Protein AF-A0A060CGC4-F1 (afdb_monomer_lite)

Secondary structure (DSSP, 8-state):
--TT-TTTHHHHHHHHHHHTTTSPPPGGG-HHHHHHH--GGGPPPEEEEEETTSTTHHHHHHHHHHHHHTT--EEEEEES--S-HHHHHHHHHHHHHHS-PPPPPP---

Foldseek 3Di:
DACVDPLCVVVCVVCVCVVVVPDDDDLVNHLLSVLVVDDLVPDDAAEDEDAPAESCNVVSVVNVVSCVVSVRDYHYHYHHDYPDDVSVVVCVVVVVVVDPDDDPPPPDD

InterPro domains:
  IPR029058 Alpha/Beta hydrolase fold [G3DSA:3.40.50.1820] (4-107)
  IPR029058 Alpha/Beta hydrolase fold [SSF53474] (31-99)

Radius of gyration: 17.09 Å; chains: 1; bounding box: 36×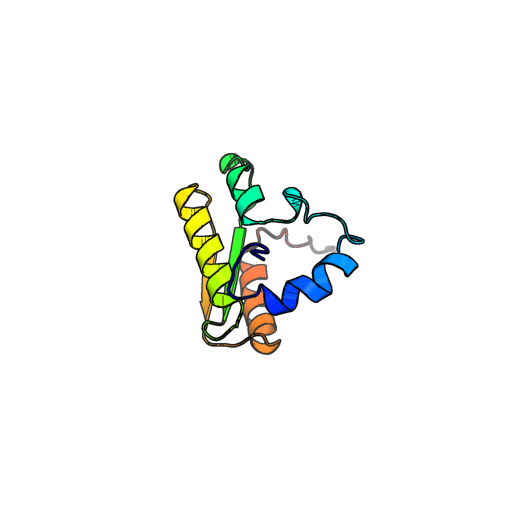36×50 Å

pLDDT: mean 86.61, std 15.1, range [48.78, 98.19]

Organism: NCBI:txid435288

Structure (mmCIF, N/CA/C/O backbone):
data_AF-A0A060CGC4-F1
#
_entry.id   AF-A0A060CGC4-F1
#
loop_
_atom_site.group_PDB
_atom_site.id
_atom_site.type_symbol
_atom_site.label_atom_id
_atom_site.label_alt_id
_atom_site.label_comp_id
_atom_site.label_asym_id
_atom_site.label_entity_id
_atom_site.label_seq_id
_atom_site.pdbx_PDB_ins_code
_atom_site.Cartn_x
_atom_site.Cartn_y
_atom_site.Cartn_z
_atom_site.occupancy
_atom_site.B_iso_or_equiv
_atom_site.auth_seq_id
_atom_site.auth_comp_id
_atom_site.auth_asym_id
_atom_site.auth_atom_id
_atom_site.pdbx_PDB_model_num
ATOM 1 N N . LEU A 1 1 ? 2.960 -5.328 -7.341 1.00 54.72 1 LEU A N 1
ATOM 2 C CA . LEU A 1 1 ? 4.151 -5.184 -8.190 1.00 54.72 1 LEU A CA 1
ATOM 3 C C . LEU A 1 1 ? 3.685 -4.661 -9.537 1.00 54.72 1 LEU A C 1
ATOM 5 O O . LEU A 1 1 ? 2.992 -5.382 -10.240 1.00 54.72 1 LEU A O 1
ATOM 9 N N . ASP A 1 2 ? 3.966 -3.397 -9.833 1.00 59.56 2 ASP A N 1
ATOM 10 C CA . ASP A 1 2 ? 3.734 -2.841 -11.166 1.00 59.56 2 ASP A CA 1
ATOM 11 C C . ASP A 1 2 ? 4.969 -3.161 -12.015 1.00 59.56 2 ASP A C 1
ATOM 13 O O . ASP A 1 2 ? 6.001 -2.492 -11.916 1.00 59.56 2 ASP A O 1
ATOM 17 N N . LEU A 1 3 ? 4.875 -4.246 -12.783 1.00 58.28 3 LEU A N 1
ATOM 18 C CA . LEU A 1 3 ? 5.948 -4.726 -13.655 1.00 58.28 3 LEU A CA 1
ATOM 19 C C . LEU A 1 3 ? 6.169 -3.819 -14.876 1.00 58.28 3 LEU A C 1
ATOM 21 O O . LEU A 1 3 ? 7.196 -3.944 -15.539 1.00 58.28 3 LEU A O 1
ATOM 25 N N . ALA A 1 4 ? 5.243 -2.895 -15.150 1.00 54.84 4 ALA A N 1
ATOM 26 C CA . ALA A 1 4 ? 5.354 -1.900 -16.210 1.00 54.84 4 ALA A CA 1
ATOM 27 C C . ALA A 1 4 ? 5.965 -0.571 -15.717 1.00 54.84 4 ALA A C 1
ATOM 29 O O . ALA A 1 4 ? 6.224 0.326 -16.522 1.00 54.84 4 ALA A O 1
ATOM 30 N N . SER A 1 5 ? 6.230 -0.434 -14.411 1.00 53.69 5 SER A N 1
ATOM 31 C CA . SER A 1 5 ? 6.770 0.796 -13.834 1.00 53.69 5 SER A CA 1
ATOM 32 C C . SER A 1 5 ? 8.220 1.062 -14.277 1.00 53.69 5 SER A C 1
ATOM 34 O O . SER A 1 5 ? 9.102 0.228 -14.036 1.00 53.69 5 SER A O 1
ATOM 36 N N . PRO A 1 6 ? 8.534 2.260 -14.813 1.00 49.81 6 PRO A N 1
ATOM 37 C CA . PRO A 1 6 ? 9.893 2.610 -15.229 1.00 49.81 6 PRO A CA 1
ATOM 38 C C . PRO A 1 6 ? 10.887 2.707 -14.058 1.00 49.81 6 PRO A C 1
ATOM 40 O O . PRO A 1 6 ? 12.092 2.651 -14.281 1.00 49.81 6 PRO A O 1
ATOM 43 N N . VAL A 1 7 ? 10.406 2.804 -12.811 1.00 52.59 7 VAL A N 1
ATOM 44 C CA . VAL A 1 7 ? 11.245 2.931 -11.603 1.00 52.59 7 VAL A CA 1
ATOM 45 C C . VAL A 1 7 ? 12.001 1.634 -11.275 1.00 52.59 7 VAL A C 1
ATOM 47 O O . VAL A 1 7 ? 13.064 1.688 -10.665 1.00 52.59 7 VAL A O 1
ATOM 50 N N . GLY A 1 8 ? 11.504 0.471 -11.713 1.00 54.59 8 GLY A N 1
ATOM 51 C CA . GLY A 1 8 ? 12.164 -0.825 -11.501 1.00 54.59 8 GLY A CA 1
ATOM 52 C C . GLY A 1 8 ? 12.651 -1.517 -12.778 1.00 54.59 8 GLY A C 1
ATOM 53 O O . GLY A 1 8 ? 13.236 -2.595 -12.701 1.00 54.59 8 GLY A O 1
ATOM 54 N N . ALA A 1 9 ? 12.426 -0.913 -13.948 1.00 54.00 9 ALA A N 1
ATOM 55 C CA . ALA A 1 9 ? 12.676 -1.516 -15.259 1.00 54.00 9 ALA A CA 1
ATOM 56 C C . ALA A 1 9 ? 14.063 -2.187 -15.446 1.00 54.00 9 ALA A C 1
ATOM 58 O O . ALA A 1 9 ? 14.101 -3.234 -16.093 1.00 54.00 9 ALA A O 1
ATOM 59 N N . PRO A 1 10 ? 15.182 -1.682 -14.877 1.00 51.28 10 PRO A N 1
ATOM 60 C CA . PRO A 1 10 ? 16.485 -2.344 -15.005 1.00 51.28 10 PRO A CA 1
ATOM 61 C C . PRO A 1 10 ? 16.636 -3.622 -14.168 1.00 51.28 10 PRO A C 1
ATOM 63 O O . PRO A 1 10 ? 17.367 -4.516 -14.569 1.00 51.28 10 PRO A O 1
ATOM 66 N N . LEU A 1 11 ? 15.970 -3.721 -13.011 1.00 54.12 11 LEU A N 1
ATOM 67 C CA . LEU A 1 11 ? 16.077 -4.890 -12.124 1.00 54.12 11 LEU A CA 1
ATOM 68 C C . LEU A 1 11 ? 15.205 -6.047 -12.626 1.00 54.12 11 LEU A C 1
ATOM 70 O O . LEU A 1 11 ? 15.598 -7.209 -12.557 1.00 54.12 11 LEU A O 1
ATOM 74 N N . TRP A 1 12 ? 14.034 -5.728 -13.183 1.00 61.94 12 TRP A N 1
ATOM 75 C CA . TRP A 1 12 ? 13.085 -6.741 -13.637 1.00 61.94 12 TRP A CA 1
ATOM 76 C C . TRP A 1 12 ? 13.453 -7.342 -14.997 1.00 61.94 12 TRP A C 1
ATOM 78 O O . TRP A 1 12 ? 13.153 -8.507 -15.233 1.00 61.94 12 TRP A O 1
ATOM 88 N N . SER A 1 13 ? 14.116 -6.606 -15.893 1.00 66.12 13 SER A N 1
ATOM 89 C CA . SER A 1 13 ? 14.448 -7.112 -17.236 1.00 66.12 13 SER A CA 1
ATOM 90 C C . SER A 1 13 ? 15.343 -8.359 -17.209 1.00 66.12 13 SER A C 1
ATOM 92 O O . SER A 1 13 ? 15.171 -9.244 -18.046 1.00 66.12 13 SER A O 1
ATOM 94 N N . GLU A 1 14 ? 16.238 -8.470 -16.223 1.00 74.06 14 GLU A N 1
ATOM 95 C CA . GLU A 1 14 ? 17.091 -9.649 -16.024 1.00 74.06 14 GLU A CA 1
ATOM 96 C C . GLU A 1 14 ? 16.340 -10.817 -15.366 1.00 74.06 14 GLU A C 1
ATOM 98 O O . GLU A 1 14 ? 16.583 -11.981 -15.673 1.00 74.06 14 GLU A O 1
ATOM 103 N N . GLN A 1 15 ? 15.398 -10.524 -14.467 1.00 76.19 15 GLN A N 1
ATOM 104 C CA . GLN A 1 15 ? 14.742 -11.528 -13.623 1.00 76.19 15 GLN A CA 1
ATOM 105 C C . GLN A 1 15 ? 13.469 -12.107 -14.253 1.00 76.19 15 GLN A C 1
ATOM 107 O O . GLN A 1 15 ? 13.166 -13.288 -14.076 1.00 76.19 15 GLN A O 1
ATOM 112 N N . LEU A 1 16 ? 12.717 -11.300 -15.006 1.00 80.50 16 LEU A N 1
ATOM 113 C CA . LEU A 1 16 ? 11.442 -11.692 -15.609 1.00 80.50 16 LEU A CA 1
ATOM 114 C C . LEU A 1 16 ? 11.545 -12.916 -16.531 1.00 80.50 16 LEU A C 1
ATOM 116 O O . LEU A 1 16 ? 10.668 -13.777 -16.434 1.00 80.50 16 LEU A O 1
ATOM 120 N N . PRO A 1 17 ? 12.601 -13.087 -17.352 1.00 83.69 17 PRO A N 1
ATOM 121 C CA . PRO A 1 17 ? 12.774 -14.310 -18.128 1.00 83.69 17 PRO A CA 1
ATOM 122 C C . PRO A 1 17 ? 12.881 -15.568 -17.258 1.00 83.69 17 PRO A C 1
ATOM 124 O O . PRO A 1 17 ? 12.411 -16.626 -17.667 1.00 83.69 17 PRO A O 1
ATOM 127 N N . HIS A 1 18 ? 13.444 -15.478 -16.050 1.00 85.94 18 HIS A N 1
ATOM 128 C CA . HIS A 1 18 ? 13.526 -16.618 -15.132 1.00 85.94 18 HIS A CA 1
ATOM 129 C C . HIS A 1 18 ? 12.184 -16.931 -14.464 1.00 85.94 18 HIS A C 1
ATOM 131 O O . HIS A 1 18 ? 11.870 -18.096 -14.239 1.00 85.94 18 HIS A O 1
ATOM 137 N N . VAL A 1 19 ? 11.375 -15.906 -14.188 1.00 85.38 19 VAL A N 1
ATOM 138 C CA . VAL A 1 19 ? 10.046 -16.063 -13.578 1.00 85.38 19 VAL A CA 1
ATOM 139 C C . VAL A 1 19 ? 9.021 -16.586 -14.588 1.00 85.38 19 VAL A C 1
ATOM 141 O O . VAL A 1 19 ? 8.202 -17.438 -14.253 1.00 85.38 19 VAL A O 1
ATOM 144 N N . PHE A 1 20 ? 9.083 -16.10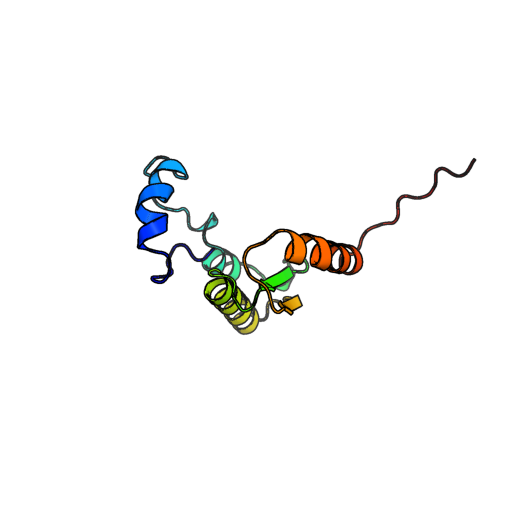9 -15.833 1.00 85.69 20 PHE A N 1
ATOM 145 C CA . PHE A 1 20 ? 8.095 -16.398 -16.879 1.00 85.69 20 PHE A CA 1
ATOM 146 C C . PHE A 1 20 ? 8.638 -17.275 -18.015 1.00 85.69 20 PHE A C 1
ATOM 148 O O . PHE A 1 20 ? 8.063 -17.308 -19.102 1.00 85.69 20 PHE A O 1
ATOM 155 N N . ALA A 1 21 ? 9.743 -17.990 -17.778 1.00 86.75 21 ALA A N 1
ATOM 156 C CA . ALA A 1 21 ? 10.386 -18.889 -18.743 1.00 86.75 21 ALA A CA 1
ATOM 157 C C . ALA A 1 21 ? 10.666 -18.236 -20.118 1.00 86.75 21 ALA A C 1
ATOM 159 O O . ALA A 1 21 ? 10.482 -18.849 -21.167 1.00 86.75 21 ALA A O 1
ATOM 160 N N . GLY A 1 22 ? 11.082 -16.966 -20.112 1.00 82.94 22 GLY A N 1
ATOM 161 C CA . GLY A 1 22 ? 11.352 -16.165 -21.312 1.00 82.94 22 GLY A CA 1
ATOM 162 C C . GLY A 1 22 ? 10.105 -15.697 -22.071 1.00 82.94 22 GLY A C 1
ATOM 163 O O . GLY A 1 22 ? 10.238 -15.049 -23.107 1.00 82.94 22 GLY A O 1
ATOM 164 N N . GLY A 1 23 ? 8.905 -16.011 -21.577 1.00 82.62 23 GLY A N 1
ATOM 165 C CA . GLY A 1 23 ? 7.637 -15.543 -22.125 1.00 82.62 23 GLY A CA 1
ATOM 166 C C . GLY A 1 23 ? 7.262 -14.128 -21.665 1.00 82.62 23 GLY A C 1
ATOM 167 O O . GLY A 1 23 ? 7.882 -13.577 -20.751 1.00 82.62 23 GLY A O 1
ATOM 168 N N . PRO A 1 24 ? 6.233 -13.520 -22.284 1.00 83.00 24 PRO A N 1
ATOM 169 C CA . PRO A 1 24 ? 5.704 -12.242 -21.825 1.00 83.00 24 PRO A CA 1
ATOM 170 C C . PRO A 1 24 ? 5.124 -12.377 -20.415 1.00 83.00 24 PRO A C 1
ATOM 172 O O . PRO A 1 24 ? 4.566 -13.417 -20.061 1.00 83.00 24 PRO A O 1
ATOM 175 N N . VAL A 1 25 ? 5.195 -11.297 -19.635 1.00 82.94 25 VAL A N 1
ATOM 176 C CA . VAL A 1 25 ? 4.499 -11.210 -18.347 1.00 82.94 25 VAL A CA 1
ATOM 177 C C . VAL A 1 25 ? 2.993 -11.322 -18.602 1.00 82.94 25 VAL A C 1
ATOM 179 O O . VAL A 1 25 ? 2.435 -10.473 -19.305 1.00 82.94 25 VAL A O 1
ATOM 182 N N . PRO A 1 26 ? 2.306 -12.343 -18.064 1.00 86.38 26 PRO A N 1
ATOM 183 C CA . PRO A 1 26 ? 0.867 -12.466 -18.228 1.00 86.38 26 PRO A CA 1
ATOM 184 C C . PRO A 1 26 ? 0.147 -11.276 -17.593 1.00 86.38 26 PRO A C 1
ATOM 186 O O . PRO A 1 26 ? 0.508 -10.838 -16.502 1.00 86.38 26 PRO A O 1
ATOM 189 N N . ARG A 1 27 ? -0.944 -10.809 -18.210 1.00 83.06 27 ARG A N 1
ATOM 190 C CA . ARG A 1 27 ? -1.814 -9.773 -17.619 1.00 83.06 27 ARG A CA 1
ATOM 191 C C . ARG A 1 27 ? -2.325 -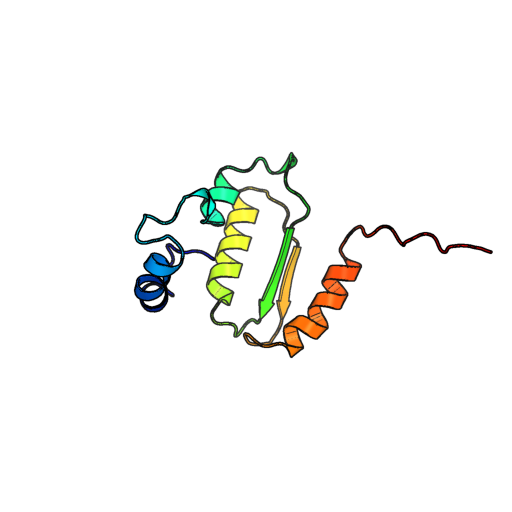10.171 -16.226 1.00 83.06 27 ARG A C 1
ATOM 193 O O . ARG A 1 27 ? -2.483 -9.323 -15.360 1.00 83.06 27 ARG A O 1
ATOM 200 N N . SER A 1 28 ? -2.517 -11.468 -15.984 1.00 86.69 28 SER A N 1
ATOM 201 C CA . SER A 1 28 ? -2.885 -12.022 -14.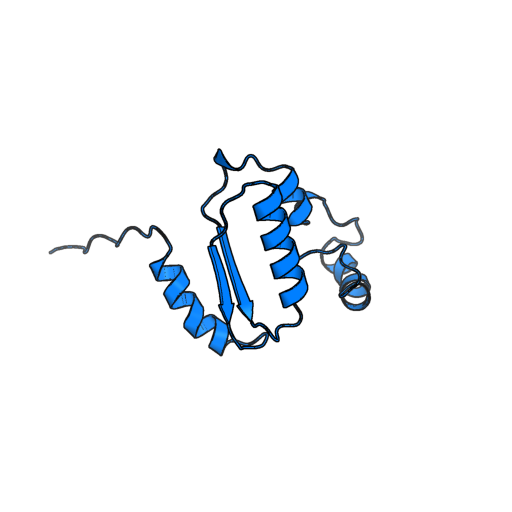673 1.00 86.69 28 SER A CA 1
ATOM 202 C C . SER A 1 28 ? -1.797 -11.888 -13.599 1.00 86.69 28 SER A C 1
ATOM 204 O O . SER A 1 28 ? -2.043 -12.233 -12.449 1.00 86.69 28 SER A O 1
ATOM 206 N N . SER A 1 29 ? -0.595 -11.444 -13.964 1.00 86.81 29 SER A N 1
ATOM 207 C CA . SER A 1 29 ? 0.526 -11.172 -13.058 1.00 86.81 29 SER A CA 1
ATOM 208 C C . SER A 1 29 ? 0.770 -9.671 -12.853 1.00 86.81 29 SER A C 1
ATOM 210 O O . SER A 1 29 ? 1.715 -9.300 -12.159 1.00 86.81 29 SER A O 1
ATOM 212 N N . ASP A 1 30 ? -0.076 -8.811 -13.427 1.00 87.88 30 ASP A N 1
ATOM 213 C CA . ASP A 1 30 ? -0.074 -7.364 -13.223 1.00 87.88 30 ASP A CA 1
ATOM 214 C C . ASP A 1 30 ? -1.240 -6.970 -12.303 1.00 87.88 30 ASP A C 1
ATOM 216 O O . ASP A 1 30 ? -2.412 -7.087 -12.661 1.00 87.88 30 ASP A O 1
ATOM 220 N N . LEU A 1 31 ? -0.916 -6.483 -11.101 1.00 90.19 31 LEU A N 1
ATOM 221 C CA . LEU A 1 31 ? -1.925 -6.125 -10.101 1.00 90.19 31 LEU A CA 1
ATOM 222 C C . LEU A 1 31 ? -2.827 -4.966 -10.543 1.00 90.19 31 LEU A C 1
ATOM 224 O O . LEU A 1 31 ? -3.987 -4.930 -10.139 1.00 90.19 31 LEU A O 1
ATOM 228 N N . LEU A 1 32 ? -2.321 -4.017 -11.338 1.00 92.38 32 LEU A N 1
ATOM 229 C CA . LEU A 1 32 ? -3.125 -2.887 -11.813 1.00 92.38 32 LEU A CA 1
ATOM 230 C C . LEU A 1 32 ? -4.117 -3.357 -12.876 1.00 92.38 32 LEU A C 1
ATOM 232 O O . LEU A 1 32 ? -5.286 -2.980 -12.839 1.00 92.38 32 LEU A O 1
ATOM 236 N N . ALA A 1 33 ? -3.674 -4.248 -13.763 1.00 91.25 33 ALA A N 1
ATOM 237 C CA . ALA A 1 33 ? -4.544 -4.902 -14.729 1.00 91.25 33 ALA A CA 1
ATOM 238 C C . ALA A 1 33 ? -5.634 -5.752 -14.057 1.00 91.25 33 ALA A C 1
ATOM 240 O O . ALA A 1 33 ? -6.800 -5.664 -14.432 1.00 91.25 33 ALA A O 1
ATOM 241 N N . GLN A 1 34 ? -5.277 -6.541 -13.039 1.00 93.00 34 GLN A N 1
ATOM 242 C CA . GLN A 1 34 ? -6.247 -7.339 -12.285 1.00 93.00 34 GLN A CA 1
ATOM 243 C C . GLN A 1 34 ? -7.275 -6.466 -11.565 1.00 93.00 34 GLN A C 1
ATOM 245 O O . GLN A 1 34 ? -8.462 -6.777 -11.569 1.00 93.00 34 GLN A O 1
ATOM 250 N N . LEU A 1 35 ? -6.825 -5.363 -10.970 1.00 94.12 35 LEU A N 1
ATOM 251 C CA . LEU A 1 35 ? -7.701 -4.387 -10.338 1.00 94.12 35 LEU A CA 1
ATOM 252 C C . LEU A 1 35 ? -8.637 -3.722 -11.358 1.00 94.12 35 LEU A C 1
ATOM 254 O O . LEU A 1 35 ? -9.787 -3.427 -11.039 1.00 94.12 35 LEU A O 1
ATOM 258 N N . ASP A 1 36 ? -8.165 -3.520 -12.589 1.00 93.75 36 ASP A N 1
ATOM 259 C CA . ASP A 1 36 ? -8.977 -2.965 -13.664 1.00 93.75 36 ASP A CA 1
ATOM 260 C C . ASP A 1 36 ? -10.057 -3.914 -14.190 1.00 93.75 36 ASP A C 1
ATOM 262 O O . ASP A 1 36 ? -11.113 -3.463 -14.643 1.00 93.75 36 ASP A O 1
ATOM 266 N N . ASP A 1 37 ? -9.820 -5.214 -14.120 1.00 92.94 37 ASP A N 1
ATOM 267 C CA . ASP A 1 37 ? -10.769 -6.215 -14.606 1.00 92.94 37 ASP A CA 1
ATOM 268 C C . ASP A 1 37 ? -11.720 -6.697 -13.493 1.00 92.94 37 ASP A C 1
ATOM 270 O O . ASP A 1 37 ? -12.707 -7.378 -13.768 1.00 92.94 37 ASP A O 1
ATOM 274 N N . ALA A 1 38 ? -11.443 -6.345 -12.234 1.00 93.31 38 ALA A N 1
ATOM 275 C CA . ALA A 1 38 ? -12.222 -6.782 -11.084 1.00 93.31 38 ALA A CA 1
ATOM 276 C C . ALA A 1 38 ? -13.567 -6.049 -10.945 1.00 93.31 38 ALA A C 1
ATOM 278 O O . ALA A 1 38 ? -13.666 -4.834 -11.134 1.00 93.31 38 ALA A O 1
ATOM 279 N N . ASP A 1 39 ? -14.587 -6.794 -10.509 1.00 96.00 39 ASP A N 1
ATOM 280 C CA . ASP A 1 39 ? -15.808 -6.230 -9.933 1.00 96.00 39 ASP A CA 1
ATOM 281 C C . ASP A 1 39 ? -15.561 -5.917 -8.443 1.00 96.00 39 ASP A C 1
ATOM 283 O O . ASP A 1 39 ? -15.370 -6.861 -7.660 1.00 96.00 39 ASP A O 1
ATOM 287 N N . PRO A 1 40 ? -15.593 -4.634 -8.019 1.00 95.56 40 PRO A N 1
ATOM 288 C CA . PRO A 1 40 ? -15.377 -4.239 -6.628 1.00 95.56 40 PRO A CA 1
ATOM 289 C C . PRO A 1 40 ? -16.271 -4.969 -5.622 1.00 95.56 40 PRO A C 1
ATOM 291 O O . PRO A 1 40 ? -15.842 -5.204 -4.494 1.00 95.56 40 PRO A O 1
ATOM 294 N N . ALA A 1 41 ? -17.487 -5.363 -6.016 1.00 95.12 41 ALA A N 1
ATOM 295 C CA . ALA A 1 41 ? -18.432 -6.050 -5.136 1.00 95.12 41 ALA A CA 1
ATOM 296 C C . ALA A 1 41 ? -18.027 -7.501 -4.821 1.00 95.12 41 ALA A C 1
ATOM 298 O O . ALA A 1 41 ? -18.531 -8.093 -3.866 1.00 95.12 41 ALA A O 1
ATOM 299 N N . THR A 1 42 ? -17.129 -8.080 -5.621 1.00 96.12 42 THR A N 1
ATOM 300 C CA . THR A 1 42 ? -16.686 -9.478 -5.495 1.00 96.12 42 THR A CA 1
ATOM 301 C C . THR A 1 42 ? -15.321 -9.623 -4.832 1.00 96.12 42 THR A C 1
ATOM 303 O O . THR A 1 42 ? -14.917 -10.737 -4.489 1.00 96.12 42 THR A O 1
ATOM 306 N N . LEU A 1 43 ? -14.600 -8.514 -4.653 1.00 96.38 43 LEU A N 1
ATOM 307 C CA . LEU A 1 43 ? -13.260 -8.541 -4.092 1.00 96.38 43 LEU A CA 1
ATOM 308 C C . LEU A 1 43 ? -13.298 -8.834 -2.587 1.00 96.38 43 LEU A C 1
ATOM 310 O O . LEU A 1 43 ? -14.190 -8.363 -1.875 1.00 96.38 43 LEU A O 1
ATOM 314 N N . PRO A 1 44 ? -12.312 -9.588 -2.067 1.00 95.31 44 PRO A N 1
ATOM 315 C CA . PRO A 1 44 ? -12.119 -9.669 -0.630 1.00 95.31 44 PRO A CA 1
ATOM 316 C C . PRO A 1 44 ? -11.724 -8.294 -0.083 1.00 95.31 44 PRO A C 1
ATOM 318 O O . PRO A 1 44 ? -11.302 -7.405 -0.823 1.00 95.31 44 PRO A O 1
ATOM 321 N N . ALA A 1 45 ? -11.791 -8.135 1.237 1.00 95.75 45 ALA A N 1
ATOM 322 C CA . ALA A 1 45 ? -11.190 -6.974 1.874 1.00 95.75 45 ALA A CA 1
ATOM 323 C C . ALA A 1 45 ? -9.694 -6.913 1.511 1.00 95.75 45 ALA A C 1
ATOM 325 O O . ALA A 1 45 ? -8.981 -7.913 1.628 1.00 95.75 45 ALA A O 1
ATOM 326 N N . LEU A 1 46 ? -9.233 -5.749 1.054 1.00 97.19 46 LEU A N 1
ATOM 327 C CA . LEU A 1 46 ? -7.847 -5.521 0.654 1.00 97.19 46 LEU A CA 1
ATOM 328 C C . LEU A 1 46 ? -7.142 -4.632 1.678 1.00 97.19 46 LEU A C 1
ATOM 330 O O . LEU A 1 46 ? -7.726 -3.676 2.196 1.00 97.19 46 LEU A O 1
ATOM 334 N N . TYR A 1 47 ? -5.874 -4.935 1.940 1.00 97.69 47 TYR A N 1
ATOM 335 C CA . TYR A 1 47 ? -5.026 -4.198 2.870 1.00 97.69 47 TYR A CA 1
ATOM 336 C C . TYR A 1 47 ? -3.656 -3.956 2.236 1.00 97.69 47 TYR A C 1
ATOM 338 O O . TYR A 1 47 ? -3.037 -4.884 1.717 1.00 97.69 47 TYR A O 1
ATOM 346 N N . VAL A 1 48 ? -3.185 -2.714 2.283 1.00 97.56 48 VAL A N 1
ATOM 347 C CA . VAL A 1 48 ? -1.863 -2.295 1.815 1.00 97.56 48 VAL A CA 1
ATOM 348 C C . VAL A 1 48 ? -1.148 -1.626 2.973 1.00 97.56 48 VAL A C 1
ATOM 350 O O . VAL A 1 48 ? -1.601 -0.596 3.465 1.00 97.56 48 VAL A O 1
ATOM 353 N N . MET A 1 49 ? -0.006 -2.182 3.364 1.00 97.06 49 MET A N 1
ATOM 354 C CA . MET A 1 49 ? 0.944 -1.503 4.234 1.00 97.06 49 MET A CA 1
ATOM 355 C C . MET A 1 49 ? 2.298 -1.436 3.562 1.00 97.06 49 MET A C 1
ATOM 357 O O . MET A 1 49 ? 2.747 -2.408 2.951 1.00 97.06 49 MET A O 1
ATOM 361 N N . CYS A 1 50 ? 2.936 -0.276 3.663 1.00 98.00 50 CYS A N 1
ATOM 362 C CA . CYS A 1 50 ? 4.278 -0.089 3.147 1.00 98.00 50 CYS A CA 1
ATOM 363 C C . CYS A 1 50 ? 5.022 0.988 3.941 1.00 98.00 50 CYS A C 1
ATOM 365 O O . CYS A 1 50 ? 4.439 2.000 4.351 1.00 98.00 50 CYS A O 1
ATOM 367 N N . GLY A 1 51 ? 6.321 0.755 4.124 1.00 97.62 51 GLY A N 1
ATOM 368 C CA . GLY A 1 51 ? 7.248 1.734 4.667 1.00 97.62 51 GLY A CA 1
ATOM 369 C C . GLY A 1 51 ? 7.333 2.974 3.773 1.00 97.62 51 GLY A C 1
ATOM 370 O O . GLY A 1 51 ? 7.348 2.853 2.547 1.00 97.62 51 GLY A O 1
ATOM 371 N N . THR A 1 52 ? 7.384 4.177 4.342 1.00 97.62 52 THR A N 1
ATOM 372 C CA . THR A 1 52 ? 7.478 5.420 3.562 1.00 97.62 52 THR A CA 1
ATOM 373 C C . THR A 1 52 ? 8.822 5.582 2.859 1.00 97.62 52 THR A C 1
ATOM 375 O O . THR A 1 52 ? 8.885 6.285 1.851 1.00 97.62 52 THR A O 1
ATOM 378 N N . GLU A 1 53 ? 9.859 4.893 3.337 1.00 97.38 53 GLU A N 1
ATOM 379 C CA . GLU A 1 53 ? 11.207 4.858 2.765 1.00 97.38 53 GLU A CA 1
ATOM 380 C C . GLU A 1 53 ? 11.495 3.548 2.001 1.00 97.38 53 GLU A C 1
ATOM 382 O O . GLU A 1 53 ? 12.615 3.335 1.536 1.00 97.38 53 GLU A O 1
ATOM 387 N N . ASP A 1 54 ? 10.507 2.657 1.858 1.00 95.50 54 ASP A N 1
ATOM 388 C CA . ASP A 1 54 ? 10.630 1.437 1.055 1.00 95.50 54 ASP A CA 1
ATOM 389 C C . ASP A 1 54 ? 10.738 1.793 -0.442 1.00 95.50 54 ASP A C 1
ATOM 391 O O . ASP A 1 54 ? 10.004 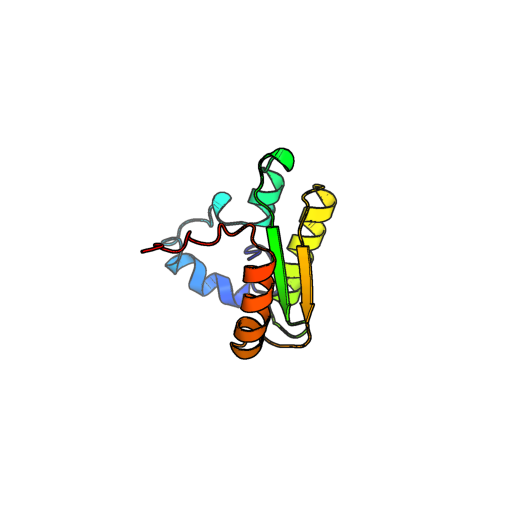2.639 -0.962 1.00 95.50 54 ASP A O 1
ATOM 395 N N . PHE A 1 55 ? 11.624 1.116 -1.174 1.00 92.19 55 PHE A N 1
ATOM 396 C CA . PHE A 1 55 ? 11.771 1.303 -2.621 1.00 92.19 55 PHE A CA 1
ATOM 397 C C . PHE A 1 55 ? 10.495 0.927 -3.404 1.00 92.19 55 PHE A C 1
ATOM 399 O O . PHE A 1 55 ? 10.300 1.382 -4.531 1.00 92.19 55 PHE A O 1
ATOM 406 N N . LEU A 1 56 ? 9.593 0.148 -2.800 1.00 92.31 56 LEU A N 1
ATOM 407 C CA . LEU A 1 56 ? 8.275 -0.209 -3.327 1.00 92.31 56 LEU A CA 1
ATOM 408 C C . LEU A 1 56 ? 7.167 0.787 -2.945 1.00 92.31 56 LEU A C 1
ATOM 410 O O . LEU A 1 56 ? 6.019 0.604 -3.367 1.00 92.31 56 LEU A O 1
ATOM 414 N N . ALA A 1 57 ? 7.458 1.841 -2.174 1.00 94.25 57 ALA A N 1
ATOM 415 C CA . ALA A 1 57 ? 6.445 2.794 -1.714 1.00 94.25 57 ALA A CA 1
ATOM 416 C C . ALA A 1 57 ? 5.697 3.451 -2.883 1.00 94.25 57 ALA A C 1
ATOM 418 O O . ALA A 1 57 ? 4.470 3.554 -2.857 1.00 94.25 57 ALA A O 1
ATOM 419 N N . GLY A 1 58 ? 6.411 3.829 -3.949 1.00 93.19 58 GLY A N 1
ATOM 420 C CA . GLY A 1 58 ? 5.804 4.403 -5.154 1.00 93.19 58 GLY A CA 1
ATOM 421 C C . GLY A 1 58 ? 4.796 3.460 -5.820 1.00 93.19 58 GLY A C 1
ATOM 422 O O . GLY A 1 58 ? 3.689 3.875 -6.158 1.00 93.19 58 GLY A O 1
ATOM 423 N N . GLN A 1 59 ? 5.135 2.174 -5.933 1.00 92.31 59 GLN A N 1
ATOM 424 C CA . GLN A 1 59 ? 4.254 1.168 -6.534 1.00 92.31 59 GLN A CA 1
ATOM 425 C C . GLN A 1 59 ? 3.024 0.879 -5.661 1.00 92.31 59 GLN A C 1
ATOM 427 O O . GLN A 1 59 ? 1.915 0.760 -6.180 1.00 92.31 59 GLN A O 1
ATOM 432 N N . ASN A 1 60 ? 3.186 0.812 -4.335 1.00 96.12 60 ASN A N 1
ATOM 433 C CA . ASN A 1 60 ? 2.054 0.649 -3.417 1.00 96.12 60 ASN A CA 1
ATOM 434 C C . ASN A 1 60 ? 1.105 1.856 -3.470 1.00 96.12 60 ASN A C 1
ATOM 436 O O . ASN A 1 60 ? -0.114 1.684 -3.442 1.00 96.12 60 ASN A O 1
ATOM 440 N N . ARG A 1 61 ? 1.643 3.079 -3.592 1.00 96.50 61 ARG A N 1
ATOM 441 C CA . ARG A 1 61 ? 0.834 4.301 -3.746 1.00 96.50 61 ARG A CA 1
ATOM 442 C C . ARG A 1 61 ? 0.064 4.298 -5.061 1.00 96.50 61 ARG A C 1
ATOM 444 O O . ARG A 1 61 ? -1.113 4.643 -5.054 1.00 96.50 61 ARG A O 1
ATOM 451 N N . ALA A 1 62 ? 0.694 3.869 -6.155 1.00 95.69 62 ALA A N 1
ATOM 452 C CA . ALA A 1 62 ? 0.032 3.728 -7.451 1.00 95.69 62 ALA A CA 1
ATOM 453 C C . ALA A 1 62 ? -1.129 2.722 -7.390 1.00 95.69 62 ALA A C 1
ATOM 455 O O . ALA A 1 62 ? -2.225 3.024 -7.856 1.00 95.69 62 ALA A O 1
ATOM 456 N N . PHE A 1 63 ? -0.928 1.569 -6.743 1.00 96.56 63 PHE A N 1
ATOM 457 C CA . PHE A 1 63 ? -1.999 0.594 -6.528 1.00 96.56 63 PHE A CA 1
ATOM 458 C C . PHE A 1 63 ? -3.153 1.173 -5.696 1.00 96.56 63 PHE A C 1
ATOM 460 O O . PHE A 1 63 ? -4.308 1.072 -6.100 1.00 96.56 63 PHE A O 1
ATOM 467 N N . ALA A 1 64 ? -2.854 1.825 -4.567 1.00 97.69 64 ALA A N 1
ATOM 468 C CA . ALA A 1 64 ? -3.874 2.439 -3.716 1.00 97.69 64 ALA A CA 1
ATOM 469 C C . ALA A 1 64 ? -4.665 3.539 -4.449 1.00 97.69 64 ALA A C 1
ATOM 471 O O . ALA A 1 64 ? -5.886 3.611 -4.318 1.00 97.69 64 ALA A O 1
ATOM 472 N N . ALA A 1 65 ? -3.988 4.365 -5.255 1.00 97.50 65 ALA A N 1
ATOM 473 C CA . ALA A 1 65 ? -4.629 5.395 -6.069 1.00 97.50 65 ALA A CA 1
ATOM 474 C C . ALA A 1 65 ? -5.545 4.777 -7.133 1.00 97.50 65 ALA A C 1
ATOM 476 O O . ALA A 1 65 ? -6.712 5.154 -7.237 1.00 97.50 65 ALA A O 1
ATOM 477 N N . ARG A 1 66 ? -5.056 3.761 -7.857 1.00 97.00 66 ARG A N 1
ATOM 478 C CA . ARG A 1 66 ? -5.856 3.048 -8.857 1.00 97.00 66 ARG A CA 1
ATOM 479 C C . ARG A 1 66 ? -7.073 2.370 -8.229 1.00 97.00 66 ARG A C 1
ATOM 481 O O . ARG A 1 66 ? -8.149 2.375 -8.818 1.00 97.00 66 ARG A O 1
ATOM 488 N N . ALA A 1 67 ? -6.936 1.820 -7.023 1.00 97.69 67 ALA A N 1
ATOM 489 C CA . ALA A 1 67 ? -8.051 1.190 -6.319 1.00 97.69 67 ALA A CA 1
ATOM 490 C C . ALA A 1 67 ? -9.129 2.216 -5.962 1.00 97.69 67 ALA A C 1
ATOM 492 O O . ALA A 1 67 ? -10.311 1.960 -6.185 1.00 97.69 67 ALA A O 1
ATOM 493 N N . ALA A 1 68 ? -8.724 3.406 -5.510 1.00 97.19 68 ALA A N 1
ATOM 494 C CA . ALA A 1 68 ? -9.644 4.506 -5.251 1.00 97.19 68 ALA A CA 1
ATOM 495 C C . ALA A 1 68 ? -10.379 4.968 -6.524 1.00 97.19 68 ALA A C 1
ATOM 497 O O . ALA A 1 68 ? -11.598 5.131 -6.487 1.00 97.19 68 ALA A O 1
ATOM 498 N N . GLU A 1 69 ? -9.682 5.106 -7.660 1.00 97.19 69 GLU A N 1
ATOM 499 C CA . GLU A 1 69 ? -10.300 5.424 -8.963 1.00 97.19 69 GLU A CA 1
ATOM 500 C C . GLU A 1 69 ? -11.358 4.392 -9.372 1.00 97.19 69 GLU A C 1
ATOM 502 O O . GLU A 1 69 ? -12.397 4.739 -9.932 1.00 97.19 69 GLU A O 1
ATOM 507 N N . ARG A 1 70 ? -11.105 3.116 -9.067 1.00 96.56 70 ARG A N 1
ATOM 508 C CA . ARG A 1 70 ? -12.004 1.990 -9.349 1.00 96.56 70 ARG A CA 1
ATOM 509 C C . ARG A 1 70 ? -13.059 1.755 -8.272 1.00 96.56 70 ARG A C 1
ATOM 511 O O . ARG A 1 70 ? -13.810 0.789 -8.376 1.00 96.56 70 ARG A O 1
ATOM 518 N N . GLN A 1 71 ? -13.125 2.622 -7.259 1.00 96.69 71 GLN A N 1
ATOM 519 C CA . GLN A 1 71 ? -14.024 2.499 -6.108 1.00 96.69 71 GLN A CA 1
ATOM 520 C C . GLN A 1 71 ? -13.872 1.159 -5.364 1.00 96.69 71 GLN A C 1
ATOM 522 O O . GLN A 1 71 ? -14.810 0.672 -4.735 1.00 96.69 71 GLN A O 1
ATOM 527 N N . VAL A 1 72 ? -12.677 0.567 -5.424 1.00 97.75 72 VAL A N 1
ATOM 528 C CA . VAL A 1 72 ? -12.317 -0.641 -4.686 1.00 97.75 72 VAL A CA 1
ATOM 529 C C . VAL A 1 72 ? -11.858 -0.231 -3.285 1.00 97.75 72 VAL A C 1
ATOM 531 O O . VAL A 1 72 ? -10.865 0.492 -3.159 1.00 97.75 72 VAL A O 1
ATOM 534 N N . PRO A 1 73 ? -12.545 -0.669 -2.215 1.00 96.25 73 PRO A N 1
ATOM 535 C CA . PRO A 1 73 ? -12.151 -0.328 -0.857 1.00 96.25 73 PRO A CA 1
ATOM 536 C C . PRO A 1 73 ? -10.852 -1.049 -0.478 1.00 96.25 73 PRO A C 1
ATOM 538 O O . PRO A 1 73 ? -10.774 -2.278 -0.480 1.00 96.25 73 PRO A O 1
ATOM 541 N N . VAL A 1 74 ? -9.837 -0.272 -0.101 1.00 97.81 74 VAL A N 1
ATOM 542 C CA . VAL A 1 74 ? -8.545 -0.769 0.387 1.00 97.81 74 VAL A CA 1
ATOM 543 C C . VAL A 1 74 ? -8.234 -0.081 1.709 1.00 97.81 74 VAL A C 1
ATOM 545 O O . VAL A 1 74 ? -8.290 1.143 1.807 1.00 97.81 74 VAL A O 1
ATOM 548 N N . THR A 1 75 ? -7.887 -0.859 2.732 1.00 98.19 75 THR A N 1
ATOM 549 C CA . THR A 1 75 ? -7.299 -0.309 3.959 1.00 98.19 75 THR A CA 1
ATOM 550 C C . THR A 1 75 ? -5.831 -0.008 3.688 1.00 98.19 75 THR A C 1
ATOM 552 O O . THR A 1 75 ? -5.091 -0.901 3.287 1.00 98.19 75 THR A O 1
ATOM 555 N N . VAL A 1 76 ? -5.411 1.243 3.867 1.00 97.94 76 VAL A N 1
ATOM 556 C CA . VAL A 1 76 ? -4.049 1.690 3.552 1.00 97.94 76 VAL A CA 1
ATOM 557 C C . VAL A 1 76 ? -3.362 2.183 4.819 1.00 97.94 76 VAL A C 1
ATOM 559 O O . VAL A 1 76 ? -3.914 3.021 5.529 1.00 97.94 76 VAL A O 1
ATOM 562 N N . ASP A 1 77 ? -2.154 1.691 5.074 1.00 97.56 77 ASP A N 1
ATOM 563 C CA . ASP A 1 77 ? -1.333 2.036 6.233 1.00 97.56 77 ASP A CA 1
ATOM 564 C C . ASP A 1 77 ? 0.096 2.399 5.793 1.00 97.56 77 ASP A C 1
ATOM 566 O O . ASP A 1 77 ? 0.847 1.567 5.282 1.00 97.56 77 ASP A O 1
ATOM 570 N N . TRP A 1 78 ? 0.472 3.666 5.966 1.00 97.75 78 TRP A N 1
ATOM 571 C CA . TRP A 1 78 ? 1.820 4.156 5.671 1.00 97.75 78 TRP A CA 1
ATOM 572 C C . TRP A 1 78 ? 2.567 4.374 6.978 1.00 97.75 78 TRP A C 1
ATOM 574 O O . TRP A 1 78 ? 2.129 5.168 7.813 1.00 97.75 78 TRP A O 1
ATOM 584 N N . ARG A 1 79 ? 3.726 3.734 7.131 1.00 96.25 79 ARG A N 1
ATOM 585 C CA . ARG A 1 79 ? 4.553 3.849 8.339 1.00 96.25 79 ARG A CA 1
ATOM 586 C C . ARG A 1 79 ? 5.979 4.250 7.987 1.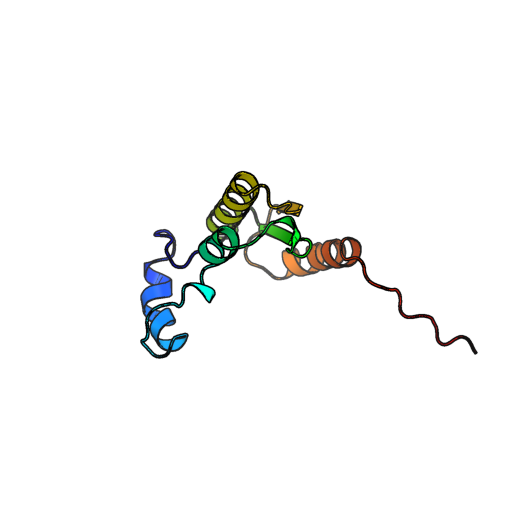00 96.25 79 ARG A C 1
ATOM 588 O O . ARG A 1 79 ? 6.442 3.853 6.925 1.00 96.25 79 ARG A O 1
ATOM 595 N N . PRO A 1 80 ? 6.700 4.965 8.863 1.00 97.81 80 PRO A N 1
ATOM 596 C CA . PRO A 1 80 ? 8.148 5.076 8.739 1.00 97.81 80 PRO A CA 1
ATOM 597 C C . PRO A 1 80 ? 8.784 3.683 8.765 1.00 97.81 80 PRO A C 1
ATOM 599 O O . PRO A 1 80 ? 8.441 2.859 9.614 1.00 97.81 80 PRO A O 1
ATOM 602 N N . GLY A 1 81 ? 9.695 3.418 7.839 1.00 96.38 81 GLY A N 1
ATOM 603 C CA . GLY A 1 81 ? 10.379 2.145 7.687 1.00 96.38 81 GLY A CA 1
ATOM 604 C C . GLY A 1 81 ? 10.798 1.871 6.245 1.00 96.38 81 GLY A C 1
ATOM 605 O O . GLY A 1 81 ? 10.278 2.443 5.285 1.00 96.38 81 GLY A O 1
ATOM 606 N N . THR A 1 82 ? 11.749 0.956 6.103 1.00 96.69 82 THR A N 1
ATOM 607 C CA . THR A 1 82 ? 12.244 0.460 4.816 1.00 96.69 82 THR A CA 1
ATOM 608 C C . THR A 1 82 ? 11.777 -0.983 4.593 1.00 96.69 82 THR A C 1
ATOM 610 O O . THR A 1 82 ? 10.891 -1.482 5.289 1.00 96.69 82 THR A O 1
ATOM 613 N N . HIS A 1 83 ? 12.358 -1.661 3.605 1.00 96.12 83 HIS A N 1
ATOM 614 C CA . HIS A 1 83 ? 12.036 -3.039 3.246 1.00 96.12 83 HIS A CA 1
ATOM 615 C C . HIS A 1 83 ? 12.649 -4.050 4.232 1.00 96.12 83 HIS A C 1
ATOM 617 O O . HIS A 1 83 ? 13.641 -4.716 3.924 1.00 96.12 83 HIS A O 1
ATOM 623 N N . GLU A 1 84 ? 12.113 -4.111 5.451 1.00 95.75 84 GLU A N 1
ATOM 624 C CA . GLU A 1 84 ? 12.740 -4.834 6.558 1.00 95.75 84 GLU A CA 1
ATOM 625 C C . GLU A 1 84 ? 11.745 -5.561 7.484 1.00 95.75 84 GLU A C 1
ATOM 627 O O . GLU A 1 84 ? 10.564 -5.226 7.576 1.00 95.75 84 GLU A O 1
ATOM 632 N N . TRP A 1 85 ? 12.239 -6.601 8.164 1.00 97.69 85 TRP A N 1
ATOM 633 C CA . TRP A 1 85 ? 11.423 -7.558 8.918 1.00 97.69 85 TRP A CA 1
ATOM 634 C C . TRP A 1 85 ? 10.750 -6.999 10.175 1.00 97.69 85 TRP A C 1
ATOM 636 O O . TRP A 1 85 ? 9.677 -7.473 10.530 1.00 97.69 85 TRP A O 1
ATOM 646 N N . GLY A 1 86 ? 11.347 -6.033 10.866 1.00 97.50 86 GLY A N 1
ATOM 647 C CA . GLY A 1 86 ? 10.797 -5.395 12.063 1.00 97.50 86 GLY A CA 1
ATOM 648 C C . GLY A 1 86 ? 9.490 -4.652 11.782 1.00 97.50 86 GLY A C 1
ATOM 649 O O . GLY A 1 86 ? 8.508 -4.810 12.514 1.00 97.50 86 GLY A O 1
ATOM 650 N N . LEU A 1 87 ? 9.424 -3.916 10.675 1.00 96.44 87 LEU A N 1
ATOM 651 C CA . LEU A 1 87 ? 8.207 -3.286 10.181 1.00 96.44 87 LEU A CA 1
ATOM 652 C C . LEU A 1 87 ? 7.133 -4.345 9.921 1.00 96.44 87 LEU A C 1
ATOM 654 O O . LEU A 1 87 ? 5.985 -4.187 10.339 1.00 96.44 87 LEU A O 1
ATOM 658 N N . TRP A 1 88 ? 7.491 -5.460 9.288 1.00 97.62 88 TRP A N 1
ATOM 659 C CA . TRP A 1 88 ? 6.544 -6.544 9.020 1.00 97.62 88 TRP A CA 1
ATOM 660 C C . TRP A 1 88 ? 6.102 -7.290 10.291 1.00 97.62 88 TRP A C 1
ATOM 662 O O . TRP A 1 88 ? 4.921 -7.604 10.420 1.00 97.62 88 TRP A O 1
ATOM 672 N N . ASP A 1 89 ? 6.989 -7.512 11.267 1.00 97.69 89 ASP A N 1
ATOM 673 C CA . ASP A 1 89 ? 6.654 -8.143 12.557 1.00 97.69 89 ASP A CA 1
ATOM 674 C C . ASP A 1 89 ? 5.674 -7.298 13.378 1.00 97.69 89 ASP A C 1
ATOM 676 O O . ASP A 1 89 ? 4.773 -7.819 14.041 1.00 97.69 89 ASP A O 1
ATOM 680 N N . THR A 1 90 ? 5.821 -5.975 13.332 1.00 94.69 90 THR A N 1
ATOM 681 C CA . THR A 1 90 ? 4.883 -5.083 14.019 1.00 94.69 90 THR A CA 1
ATOM 682 C C . THR A 1 90 ? 3.533 -5.051 13.307 1.00 94.69 90 THR A C 1
ATOM 684 O O . THR A 1 90 ? 2.499 -5.256 13.940 1.00 94.69 90 THR A O 1
ATOM 687 N N . THR A 1 91 ? 3.536 -4.873 11.989 1.00 95.81 91 THR A N 1
ATOM 688 C CA . THR A 1 91 ? 2.318 -4.688 11.181 1.00 95.81 91 THR A CA 1
ATOM 689 C C . THR A 1 91 ? 1.495 -5.962 11.002 1.00 95.81 91 THR A C 1
ATOM 691 O O . THR A 1 91 ? 0.271 -5.881 10.903 1.00 95.81 91 THR A O 1
ATOM 694 N N . ILE A 1 92 ? 2.101 -7.156 11.030 1.00 96.31 92 ILE A N 1
ATOM 695 C CA . ILE A 1 92 ? 1.335 -8.407 10.918 1.00 96.31 92 ILE A CA 1
ATOM 696 C C . ILE A 1 92 ? 0.335 -8.576 12.071 1.00 96.31 92 ILE A C 1
ATOM 698 O O . ILE A 1 92 ? -0.745 -9.129 11.870 1.00 96.31 92 ILE A O 1
ATOM 702 N N . ARG A 1 93 ? 0.636 -8.055 13.270 1.00 95.56 93 ARG A N 1
ATOM 703 C CA . ARG A 1 93 ? -0.293 -8.078 14.416 1.00 95.56 93 ARG A CA 1
ATOM 704 C C . ARG A 1 93 ? -1.551 -7.248 14.139 1.00 95.56 93 ARG A C 1
ATOM 706 O O . ARG A 1 93 ? -2.655 -7.663 14.498 1.00 95.56 93 ARG A O 1
ATOM 713 N N . ASP A 1 94 ? -1.391 -6.124 13.448 1.00 95.44 94 ASP A N 1
ATOM 714 C CA . ASP A 1 94 ? -2.494 -5.249 13.051 1.00 95.44 94 ASP A CA 1
ATOM 715 C C . ASP A 1 94 ? -3.338 -5.901 11.952 1.00 95.44 94 ASP A C 1
ATOM 717 O O . ASP A 1 94 ? -4.564 -5.933 12.050 1.00 95.44 94 ASP A O 1
ATOM 721 N N . VAL A 1 95 ? -2.693 -6.531 10.963 1.00 96.19 95 VAL A N 1
ATOM 722 C CA . VAL A 1 95 ? -3.383 -7.307 9.918 1.00 96.19 95 VAL A CA 1
ATOM 723 C C . VAL A 1 95 ? -4.186 -8.461 10.524 1.00 96.19 95 VAL A C 1
ATOM 725 O O . VAL A 1 95 ? -5.342 -8.663 10.159 1.00 96.19 95 VAL A O 1
ATOM 728 N N . LEU A 1 96 ? -3.623 -9.201 11.485 1.00 95.75 96 LEU A N 1
ATOM 729 C CA . LEU A 1 96 ? -4.336 -10.283 12.177 1.00 95.75 96 LEU A CA 1
ATOM 730 C C . LEU A 1 96 ? -5.542 -9.778 12.977 1.00 95.75 96 LEU A C 1
ATOM 732 O O . LEU A 1 96 ? -6.536 -10.493 13.088 1.00 95.75 96 LEU A O 1
ATOM 736 N N . THR A 1 97 ? -5.460 -8.562 13.516 1.00 94.75 97 THR A N 1
ATOM 737 C CA . THR A 1 97 ? -6.575 -7.906 14.213 1.00 94.75 97 THR A CA 1
ATOM 738 C C . THR A 1 97 ? -7.651 -7.429 13.234 1.00 94.75 97 THR A C 1
ATOM 740 O O . THR A 1 97 ? -8.837 -7.483 13.547 1.00 94.75 97 THR A O 1
ATOM 743 N N . TRP A 1 98 ? -7.247 -6.984 12.043 1.00 96.00 98 TRP A N 1
ATOM 744 C CA . TRP A 1 98 ? -8.135 -6.524 10.975 1.00 96.00 98 TRP A CA 1
ATOM 745 C C . TRP A 1 98 ? -8.885 -7.668 10.274 1.00 96.00 98 TRP A C 1
ATOM 747 O O . TRP A 1 98 ? -10.036 -7.499 9.870 1.00 96.00 98 TRP A O 1
ATOM 757 N N . LEU A 1 99 ? -8.262 -8.841 10.134 1.00 94.81 99 LEU A N 1
ATOM 758 C CA . LEU A 1 99 ? -8.880 -9.989 9.474 1.00 94.81 99 LEU A CA 1
ATOM 759 C C . LEU A 1 99 ? -10.118 -10.494 10.243 1.00 94.81 99 LEU A C 1
ATOM 761 O O . LEU A 1 99 ? -10.080 -10.621 11.469 1.00 94.81 99 LEU A O 1
ATOM 765 N N . PRO A 1 100 ? -11.195 -10.913 9.546 1.00 90.25 100 PRO A N 1
ATOM 766 C CA . PRO A 1 100 ? -12.380 -11.508 10.166 1.00 90.25 100 PRO A CA 1
ATOM 767 C C . PRO A 1 100 ? -12.122 -12.971 10.579 1.00 90.25 100 PRO A C 1
ATOM 769 O O . PRO A 1 100 ? -12.774 -13.909 10.112 1.00 90.25 100 PRO A O 1
ATOM 772 N N . LEU A 1 101 ? -11.125 -13.194 11.438 1.00 87.69 101 LEU A N 1
ATOM 773 C CA . LEU A 1 101 ? -10.712 -14.523 11.870 1.00 87.69 101 LEU A CA 1
ATOM 774 C C . LEU A 1 101 ? -11.748 -15.119 12.824 1.00 87.69 101 LEU A C 1
ATOM 776 O O . LEU A 1 101 ? -12.059 -14.570 13.882 1.00 87.69 101 LEU A O 1
ATOM 780 N N . ARG A 1 102 ? -12.240 -16.315 12.494 1.00 81.75 102 ARG A N 1
ATOM 781 C CA . ARG A 1 102 ? -12.990 -17.122 13.458 1.00 81.75 102 ARG A CA 1
ATOM 782 C C . ARG A 1 102 ? -12.017 -17.560 14.547 1.00 81.75 102 ARG A C 1
ATOM 784 O O . ARG A 1 102 ? -11.063 -18.285 14.257 1.00 81.75 102 ARG A O 1
ATOM 791 N N . ARG A 1 103 ? -12.252 -17.167 15.802 1.00 74.88 103 ARG A N 1
ATOM 792 C CA . ARG A 1 103 ? -11.544 -17.794 16.928 1.00 74.88 103 ARG A CA 1
ATOM 793 C C . ARG A 1 103 ? -11.856 -19.286 16.860 1.00 74.88 103 ARG A C 1
ATOM 795 O O . ARG A 1 103 ? -13.027 -19.662 16.826 1.00 74.88 103 ARG A O 1
ATOM 802 N N . ARG A 1 104 ? -10.826 -20.138 16.792 1.00 67.75 104 ARG A N 1
ATOM 803 C CA . ARG A 1 104 ? -11.028 -21.577 17.000 1.00 67.75 104 ARG A CA 1
ATOM 804 C C . ARG A 1 104 ? -11.766 -21.722 18.327 1.00 67.75 104 ARG A C 1
ATOM 806 O O . ARG A 1 104 ? -11.271 -21.227 19.337 1.00 67.75 104 ARG A O 1
ATOM 813 N N . GLY A 1 105 ? -12.937 -22.359 18.298 1.00 59.97 105 GLY A N 1
ATOM 814 C CA . GLY A 1 105 ? -13.596 -22.808 19.516 1.00 59.97 105 GLY A CA 1
ATOM 815 C C . GLY A 1 105 ? -12.577 -23.601 20.321 1.00 59.97 105 GLY A C 1
ATOM 816 O O . GLY A 1 105 ? -11.909 -24.486 19.772 1.00 59.97 105 GLY A O 1
ATOM 817 N N . GLY A 1 106 ? -12.400 -23.218 21.584 1.00 53.16 106 GLY A N 1
ATOM 818 C CA . GLY A 1 106 ? -11.710 -24.067 22.537 1.00 53.16 106 GLY A CA 1
ATOM 819 C C . GLY A 1 106 ? -12.340 -25.451 22.449 1.00 53.16 106 GLY A C 1
ATOM 820 O O . GLY A 1 106 ? -13.559 -25.586 22.356 1.00 53.16 106 GLY A O 1
ATOM 821 N N . ARG A 1 107 ? -11.505 -26.487 22.380 1.00 59.75 107 ARG A N 1
ATOM 822 C CA . ARG A 1 107 ? -11.968 -27.809 22.784 1.00 59.75 107 ARG A CA 1
ATOM 823 C C . ARG A 1 107 ? -12.200 -27.697 24.282 1.00 59.75 107 ARG A C 1
ATOM 825 O O . ARG A 1 107 ? -11.254 -27.812 25.055 1.00 59.75 107 ARG A O 1
ATOM 832 N N . ASP A 1 108 ? -13.425 -27.353 24.639 1.00 52.53 108 ASP A N 1
ATOM 833 C CA . ASP A 1 108 ? -13.900 -27.419 26.004 1.00 52.53 108 ASP A CA 1
ATOM 834 C C . ASP A 1 108 ? -14.030 -28.908 26.350 1.00 52.53 108 ASP A C 1
ATOM 836 O O . ASP A 1 108 ? -14.778 -29.618 25.680 1.00 52.53 108 ASP A O 1
ATOM 840 N N . GLY A 1 109 ? -13.247 -29.339 27.347 1.00 48.78 109 GLY A N 1
ATOM 841 C CA . GLY A 1 109 ? -13.487 -30.500 28.222 1.00 48.78 109 GLY A CA 1
ATOM 842 C C . GLY A 1 109 ? -13.588 -31.871 27.579 1.00 48.78 109 GLY A C 1
ATOM 843 O O . GLY A 1 109 ? -14.727 -32.276 27.275 1.00 48.78 109 GLY A O 1
#

Sequence (109 aa):
LDLASPVGAPLWSEQLPHVFAGGPVPRSSDLLAQLDDADPATLPALYVMCGTEDFLAGQNRAFAARAAERQVPVTVDWRPGTHEWGLWDTTIRDVLTWLPLRRRGGRDG